Protein AF-A0A9X3EZD0-F1 (afdb_monomer)

Foldseek 3Di:
DPPDPDDPLLVLCVVPVVLVQVCCCPVVVVPVQAQPGKDWDDQVLLWDDDPNDIDTASTKIFRHHDPDHTEIEGEHEDPDPVPCVCLVSQVSSQVSNCVVVVHHGAYEYAYAPVCQVVLQDWDQDPPNPDIHGHHYDYPVVSVVSSVVD

Sequence (149 aa):
MCASPVDPVLDLLHRRPELVVHALHRLLGWELEQPAQAEPVDIGDTQLYAHGHEWSADLAFALHRLGGPSTWLAVVAPPAREEQARAYLWPCYAALLGLRRGGPAALLAIVGDDDAAWARQTVACGFGALTFTPLVITRAALLALGEDV

Mean predicted aligned error: 5.47 Å

Secondary structure (DSSP, 8-state):
-PPPPPPHHHHHHHH-THHHHHHHHHHH--TTT-EEEEEE--GGGG-EEETTEEE--SEEEEEEETTEEEEEEEEE--S-GGGGGGGGGHHHHHHHHHHHHTS-EEEEEEE-GGGHHHHTPPEE-SSSS-EE--EEEEHHHHHHHHHH-

pLDDT: mean 86.41, std 12.3, range [33.62, 97.31]

Solvent-accessible surface area (backbone atoms only — not comparable to full-atom values): 8462 Å² total; per-residue (Å²): 132,84,76,72,78,75,54,68,70,57,55,47,40,71,77,38,35,56,51,55,40,50,44,40,43,76,76,64,63,43,68,88,69,46,49,74,42,40,41,81,47,73,38,71,46,24,53,48,78,56,98,93,40,81,46,58,44,76,40,28,31,40,28,38,29,85,92,54,81,52,37,34,36,31,29,37,63,67,92,48,79,86,59,48,75,56,59,79,47,47,62,52,24,14,52,36,33,13,63,74,72,70,43,58,45,39,38,39,38,38,28,54,74,90,44,46,71,66,60,46,49,70,42,68,59,70,95,66,84,36,74,41,63,46,44,71,49,32,50,68,61,54,52,54,52,63,74,78,108

Radius of gyration: 14.75 Å; Cα contacts (8 Å, |Δi|>4): 260; chains: 1; bounding box: 37×29×38 Å

Nearest PDB structures (foldseek):
  8q43-assembly1_A  TM=4.861E-01  e=2.714E-01  Thermoanaerobacter brockii subsp. finnii Ako-1
  8hd4-assembly1_A  TM=4.711E-01  e=1.629E-01  Mycobacterium tuberculosis H37Rv
  4r0m-assembly1_B  TM=4.815E-01  e=8.562E-01  Microcystis aeruginosa PCC 7806
  6o90-assembly1_c  TM=3.164E-01  e=5.838E-01  Enterococcus faecalis

Structure (mmCIF, N/CA/C/O backbone):
data_AF-A0A9X3EZD0-F1
#
_entry.id   AF-A0A9X3EZD0-F1
#
loop_
_atom_site.group_PDB
_atom_site.id
_atom_site.type_symbol
_atom_site.label_atom_id
_atom_site.label_alt_id
_atom_site.label_comp_id
_atom_site.label_asym_id
_atom_site.label_entity_id
_atom_site.label_seq_id
_atom_site.pdbx_PDB_ins_code
_atom_site.Cartn_x
_atom_site.Cartn_y
_atom_site.Cartn_z
_atom_site.occupancy
_atom_site.B_iso_or_equiv
_atom_site.auth_seq_id
_atom_site.auth_comp_id
_atom_site.auth_asym_id
_atom_site.auth_atom_id
_atom_site.pdbx_PDB_model_num
ATOM 1 N N . MET A 1 1 ? 3.813 16.141 -23.090 1.00 36.12 1 MET A N 1
ATOM 2 C CA . MET A 1 1 ? 4.046 15.103 -22.069 1.00 36.12 1 MET A CA 1
ATOM 3 C C . MET A 1 1 ? 3.004 14.032 -22.307 1.00 36.12 1 MET A C 1
ATOM 5 O O . MET A 1 1 ? 1.837 14.284 -22.043 1.00 36.12 1 MET A O 1
ATOM 9 N N . CYS A 1 2 ? 3.377 12.923 -22.943 1.00 33.62 2 CYS A N 1
ATOM 10 C CA . CYS A 1 2 ? 2.465 11.789 -23.059 1.00 33.62 2 CYS A CA 1
ATOM 11 C C . CYS A 1 2 ? 2.289 11.233 -21.647 1.00 33.62 2 CYS A C 1
ATOM 13 O O . CYS A 1 2 ? 3.293 10.935 -21.003 1.00 33.62 2 CYS A O 1
ATOM 15 N N . ALA A 1 3 ? 1.056 11.179 -21.145 1.00 43.47 3 ALA A N 1
ATOM 16 C CA . ALA A 1 3 ? 0.778 10.465 -19.909 1.00 43.47 3 ALA A CA 1
ATOM 17 C C . ALA A 1 3 ? 1.303 9.037 -20.090 1.00 43.47 3 ALA A C 1
ATOM 19 O O . ALA A 1 3 ? 0.948 8.380 -21.074 1.00 43.47 3 ALA A O 1
ATOM 20 N N . SER A 1 4 ? 2.193 8.586 -19.202 1.00 53.94 4 SER A N 1
ATOM 21 C CA . SER A 1 4 ? 2.519 7.164 -19.137 1.00 53.94 4 SER A CA 1
ATOM 22 C C . SER A 1 4 ? 1.201 6.399 -19.021 1.00 53.94 4 SER A C 1
ATOM 24 O O . SER A 1 4 ? 0.313 6.862 -18.297 1.00 53.94 4 SER A O 1
ATOM 26 N N . PRO A 1 5 ? 1.025 5.290 -19.760 1.00 59.97 5 PRO A N 1
ATOM 27 C CA . PRO A 1 5 ? -0.189 4.500 -19.652 1.00 59.97 5 PRO A CA 1
ATOM 28 C C . PRO A 1 5 ? -0.409 4.160 -18.178 1.00 59.97 5 PRO A C 1
ATOM 30 O O . PRO A 1 5 ? 0.503 3.666 -17.515 1.00 59.97 5 PRO A O 1
ATOM 33 N N . VAL A 1 6 ? -1.592 4.507 -17.661 1.00 68.56 6 VAL A N 1
ATOM 34 C CA . VAL A 1 6 ? -1.965 4.177 -16.284 1.00 68.56 6 VAL A CA 1
ATOM 35 C C . VAL A 1 6 ? -1.901 2.664 -16.167 1.00 68.56 6 VAL A C 1
ATOM 37 O O . VAL A 1 6 ? -2.448 1.950 -17.010 1.00 68.56 6 VAL A O 1
ATOM 40 N N . ASP A 1 7 ? -1.192 2.185 -15.152 1.00 83.62 7 ASP A N 1
ATOM 41 C CA . ASP A 1 7 ? -1.061 0.758 -14.923 1.00 83.62 7 ASP A CA 1
ATOM 42 C C . ASP A 1 7 ? -2.460 0.129 -14.763 1.00 83.62 7 ASP A C 1
ATOM 44 O O . ASP A 1 7 ? -3.234 0.607 -13.925 1.00 83.62 7 ASP A O 1
ATOM 48 N N . PRO A 1 8 ? -2.817 -0.919 -15.532 1.00 88.88 8 PRO A N 1
ATOM 49 C CA . PRO A 1 8 ? -4.155 -1.506 -15.494 1.00 88.88 8 PRO A CA 1
ATOM 50 C C . PRO A 1 8 ? -4.617 -1.913 -14.093 1.00 88.88 8 PRO A C 1
ATOM 52 O O . PRO A 1 8 ? -5.806 -1.814 -13.794 1.00 88.88 8 PRO A O 1
ATOM 55 N N . VAL A 1 9 ? -3.697 -2.337 -13.215 1.00 91.69 9 VAL A N 1
ATOM 56 C CA . VAL A 1 9 ? -4.061 -2.687 -11.834 1.00 91.69 9 VAL A CA 1
ATOM 57 C C . VAL A 1 9 ? -4.369 -1.459 -10.978 1.00 91.69 9 VAL A C 1
ATOM 59 O O . VAL A 1 9 ? -5.245 -1.523 -10.119 1.00 91.69 9 VAL A O 1
ATOM 62 N N . LEU A 1 10 ? -3.695 -0.332 -11.219 1.00 93.00 10 LEU A N 1
ATOM 63 C CA . LEU A 1 10 ? -3.968 0.918 -10.511 1.00 93.00 10 LEU A CA 1
ATOM 64 C C . LEU A 1 10 ? -5.309 1.497 -10.954 1.00 93.00 10 LEU A C 1
ATOM 66 O O . LEU A 1 10 ? -6.107 1.904 -10.114 1.00 93.00 10 LEU A O 1
ATOM 70 N N . ASP A 1 11 ? -5.587 1.473 -12.257 1.00 92.69 11 ASP A N 1
ATOM 71 C CA . ASP A 1 11 ? -6.879 1.900 -12.792 1.00 92.69 11 ASP A CA 1
ATOM 72 C C . ASP A 1 11 ? -8.031 1.017 -12.276 1.00 92.69 11 ASP A C 1
ATOM 74 O O . ASP A 1 11 ? -9.089 1.527 -11.901 1.00 92.69 11 ASP A O 1
ATOM 78 N N . LEU A 1 12 ? -7.814 -0.300 -12.167 1.00 93.50 12 LEU A N 1
ATOM 79 C CA . LEU A 1 12 ? -8.774 -1.221 -11.557 1.00 93.50 12 LEU A CA 1
ATOM 80 C C . LEU A 1 12 ? -9.076 -0.848 -10.098 1.00 93.50 12 LEU A C 1
ATOM 82 O O . LEU A 1 12 ? -10.245 -0.712 -9.740 1.00 93.50 12 LEU A O 1
ATOM 86 N N . LEU A 1 13 ? -8.051 -0.647 -9.264 1.00 94.75 13 LEU A N 1
ATOM 87 C CA . LEU A 1 13 ? -8.241 -0.283 -7.854 1.00 94.75 13 LEU A CA 1
ATOM 88 C C . LEU A 1 13 ? -8.840 1.110 -7.672 1.00 94.75 13 LEU A C 1
ATOM 90 O O . LEU A 1 13 ? -9.596 1.333 -6.730 1.00 94.75 13 LEU A O 1
ATOM 94 N N . HIS A 1 14 ? -8.523 2.046 -8.565 1.00 92.62 14 HIS A N 1
ATOM 95 C CA . HIS A 1 14 ? -9.124 3.372 -8.549 1.00 92.62 14 HIS A CA 1
ATOM 96 C C . HIS A 1 14 ? -10.631 3.305 -8.833 1.00 92.62 14 HIS A C 1
ATOM 98 O O . HIS A 1 14 ? -11.418 3.963 -8.156 1.00 92.62 14 HIS A O 1
ATOM 104 N N . ARG A 1 15 ? -11.043 2.479 -9.806 1.00 93.81 15 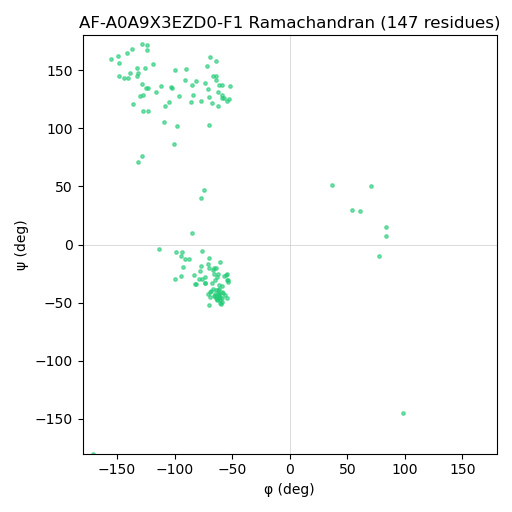ARG A N 1
ATOM 105 C CA . ARG A 1 15 ? -12.456 2.288 -10.170 1.00 93.81 15 ARG A CA 1
ATOM 106 C C . ARG A 1 15 ? -13.227 1.408 -9.188 1.00 93.81 15 ARG A C 1
ATOM 108 O O . ARG A 1 15 ? -14.435 1.585 -9.058 1.00 93.81 15 ARG A O 1
ATOM 115 N N . ARG A 1 16 ? -12.547 0.469 -8.529 1.00 94.62 16 ARG A N 1
ATOM 116 C CA . ARG A 1 16 ? -13.128 -0.506 -7.596 1.00 94.62 16 ARG A CA 1
ATOM 117 C C . ARG A 1 16 ? -12.325 -0.582 -6.289 1.00 94.62 16 ARG A C 1
ATOM 119 O O . ARG A 1 16 ? -11.634 -1.580 -6.056 1.00 94.62 16 ARG A O 1
ATOM 126 N N . PRO A 1 17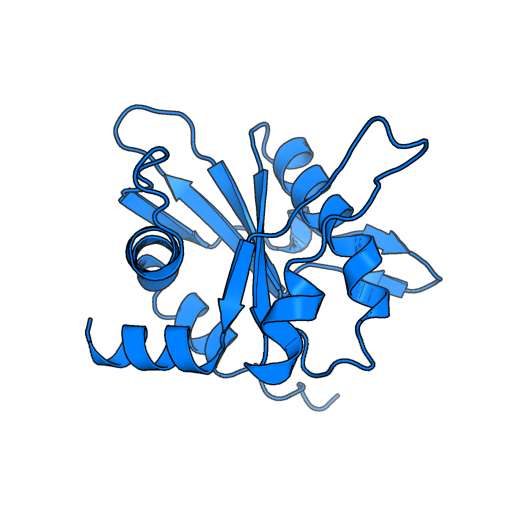 ? -12.381 0.449 -5.421 1.00 94.38 17 PRO A N 1
ATOM 127 C CA . PRO A 1 17 ? -11.650 0.464 -4.152 1.00 94.38 17 PRO A CA 1
ATOM 128 C C . PRO A 1 17 ? -11.942 -0.750 -3.264 1.00 94.38 17 PRO A C 1
ATOM 130 O O . PRO A 1 17 ? -11.064 -1.215 -2.540 1.00 94.38 17 PRO A O 1
ATOM 133 N N . GLU A 1 18 ? -13.145 -1.322 -3.347 1.00 92.69 18 GLU A N 1
ATOM 134 C CA . GLU A 1 18 ? -13.537 -2.522 -2.610 1.00 92.69 18 GLU A CA 1
ATOM 135 C C . GLU A 1 18 ? -12.618 -3.724 -2.874 1.00 92.69 18 GLU A C 1
ATOM 137 O O . GLU A 1 18 ? -12.444 -4.565 -1.987 1.00 92.69 18 GLU A O 1
ATOM 142 N N . LEU A 1 19 ? -11.966 -3.789 -4.041 1.00 94.12 19 LEU A N 1
ATOM 143 C CA . LEU A 1 19 ? -11.007 -4.847 -4.357 1.00 94.12 19 LEU A CA 1
ATOM 144 C C . LEU A 1 19 ? -9.763 -4.797 -3.468 1.00 94.12 19 LEU A C 1
ATOM 146 O O . LEU A 1 19 ? -9.165 -5.843 -3.230 1.00 94.12 19 LEU A O 1
ATOM 150 N N . VAL A 1 20 ? -9.401 -3.633 -2.915 1.00 93.44 20 VAL A N 1
ATOM 151 C CA . VAL A 1 20 ? -8.320 -3.532 -1.923 1.00 93.44 20 VAL A CA 1
ATOM 152 C C . VAL A 1 20 ? -8.663 -4.380 -0.702 1.00 93.44 20 VAL A C 1
ATOM 154 O O . VAL A 1 20 ? -7.873 -5.228 -0.298 1.00 93.44 20 VAL A O 1
ATOM 157 N N . VAL A 1 21 ? -9.867 -4.214 -0.149 1.00 91.94 21 VAL A N 1
ATOM 158 C CA . VAL A 1 21 ? -10.337 -4.996 1.005 1.00 91.94 21 VAL A CA 1
ATOM 159 C C . VAL A 1 21 ? -10.388 -6.487 0.675 1.00 91.94 21 VAL A C 1
ATOM 161 O O . VAL A 1 21 ? -9.885 -7.309 1.444 1.00 91.94 21 VAL A O 1
ATOM 164 N N . HIS A 1 22 ? -10.940 -6.842 -0.488 1.00 91.00 22 HIS A N 1
ATOM 165 C CA . HIS A 1 22 ? -11.015 -8.238 -0.917 1.00 91.00 22 HIS A CA 1
ATOM 166 C C . HIS A 1 22 ? -9.621 -8.853 -1.072 1.00 91.00 22 HIS A C 1
ATOM 168 O O . HIS A 1 22 ? -9.409 -9.979 -0.626 1.00 91.00 22 HIS A O 1
ATOM 174 N N . ALA A 1 23 ? -8.656 -8.121 -1.635 1.00 92.06 23 ALA A N 1
ATOM 175 C CA . ALA A 1 23 ? -7.285 -8.590 -1.792 1.00 92.06 23 ALA A CA 1
ATOM 176 C C . ALA A 1 23 ? -6.603 -8.803 -0.435 1.00 92.06 23 ALA A C 1
ATOM 178 O O . ALA A 1 23 ? -5.986 -9.847 -0.220 1.00 92.06 23 ALA A O 1
ATOM 179 N N . LEU A 1 24 ? -6.760 -7.865 0.507 1.00 90.56 24 LEU A N 1
ATOM 180 C CA . LEU A 1 24 ? -6.219 -8.004 1.862 1.00 90.56 24 LEU A CA 1
ATOM 181 C C . LEU A 1 24 ? -6.774 -9.261 2.554 1.00 90.56 24 LEU A C 1
ATOM 183 O O . LEU A 1 24 ? -6.009 -10.057 3.098 1.00 90.56 24 LEU A O 1
ATOM 187 N N . HIS A 1 25 ? -8.083 -9.506 2.481 1.00 89.62 25 HIS A N 1
ATOM 188 C CA . HIS A 1 25 ? -8.681 -10.693 3.095 1.00 89.62 25 HIS A CA 1
ATOM 189 C C . HIS A 1 25 ? -8.304 -11.993 2.374 1.00 89.62 25 HIS A C 1
ATOM 191 O O . HIS A 1 25 ? -7.834 -12.937 3.003 1.00 89.62 25 HIS A O 1
ATOM 197 N N . ARG A 1 26 ? -8.501 -12.058 1.054 1.00 88.69 26 ARG A N 1
ATOM 198 C CA . ARG A 1 26 ? -8.430 -13.309 0.282 1.00 88.69 26 ARG A CA 1
ATOM 199 C C . ARG A 1 26 ? -7.011 -13.721 -0.079 1.00 88.69 26 ARG A C 1
ATOM 201 O O . ARG A 1 26 ? -6.741 -14.915 -0.148 1.00 88.69 26 ARG A O 1
ATOM 208 N N . LEU A 1 27 ? -6.126 -12.757 -0.336 1.00 87.94 27 LEU A N 1
ATOM 209 C CA . LEU A 1 27 ? -4.762 -13.034 -0.795 1.00 87.94 27 LEU A CA 1
ATOM 210 C C . LEU A 1 27 ? -3.739 -12.961 0.338 1.00 87.94 27 LEU A C 1
ATOM 212 O O . LEU A 1 27 ? -2.723 -13.648 0.277 1.00 87.94 27 LEU A O 1
ATOM 216 N N . LEU A 1 28 ? -3.990 -12.137 1.360 1.00 85.19 28 LEU A N 1
ATOM 217 C CA . LEU A 1 28 ? -3.037 -11.904 2.451 1.00 85.19 28 LEU A CA 1
ATOM 218 C C . LEU A 1 28 ? -3.506 -12.431 3.811 1.00 85.19 28 LEU A C 1
ATOM 220 O O . LEU A 1 28 ? -2.745 -12.352 4.774 1.00 85.19 28 LEU A O 1
ATOM 224 N N . GLY A 1 29 ? -4.727 -12.970 3.908 1.00 80.00 29 GLY A N 1
ATOM 225 C CA . GLY A 1 29 ? -5.255 -13.526 5.156 1.00 80.00 29 GLY A CA 1
ATOM 226 C C . GLY A 1 29 ? -5.352 -12.491 6.280 1.00 80.00 29 GLY A C 1
ATOM 227 O O . GLY A 1 29 ? -5.228 -12.842 7.452 1.00 80.00 29 GLY A O 1
ATOM 228 N N . TRP A 1 30 ? -5.538 -11.209 5.944 1.00 76.62 30 TRP A N 1
ATOM 229 C CA . TRP A 1 30 ? -5.639 -10.091 6.894 1.00 76.62 30 TRP A CA 1
ATOM 230 C C . TRP A 1 30 ? -6.986 -10.057 7.641 1.00 76.62 30 TRP A C 1
ATOM 232 O O . TRP A 1 30 ? -7.635 -9.024 7.788 1.00 76.62 30 TRP A O 1
ATOM 242 N N . GLU A 1 31 ? -7.408 -11.207 8.156 1.00 64.44 31 GLU A N 1
ATOM 243 C CA . GLU A 1 31 ? -8.660 -11.378 8.897 1.00 64.44 31 GLU A CA 1
ATOM 244 C C . GLU A 1 31 ? -8.632 -10.723 10.287 1.00 64.44 31 GLU A C 1
ATOM 246 O O . GLU A 1 31 ? -9.682 -10.514 10.886 1.00 64.44 31 GLU A O 1
ATOM 251 N N . LEU A 1 32 ? -7.445 -10.390 10.811 1.00 53.44 32 LEU A N 1
ATOM 252 C CA . LEU A 1 32 ? -7.271 -9.753 12.125 1.00 53.44 32 LEU A CA 1
ATOM 253 C C . LEU A 1 32 ? -7.564 -8.246 12.111 1.00 53.44 32 LEU A C 1
ATOM 255 O O . LEU A 1 32 ? -8.000 -7.704 13.123 1.00 53.44 32 LEU A O 1
ATOM 259 N N . GLU A 1 33 ? -7.350 -7.571 10.980 1.00 62.03 33 GLU A N 1
ATOM 260 C CA . GLU A 1 33 ? -7.601 -6.130 10.860 1.00 62.03 33 GLU A CA 1
ATOM 261 C C . GLU A 1 33 ? -9.017 -5.823 10.338 1.00 62.03 33 GLU A C 1
ATOM 263 O O . GLU A 1 33 ? -9.496 -4.718 10.552 1.00 62.03 33 GLU A O 1
ATOM 268 N N . GLN A 1 34 ? -9.706 -6.773 9.690 1.00 72.06 34 GLN A N 1
ATOM 269 C CA . GLN A 1 34 ? -11.086 -6.657 9.166 1.00 72.06 34 GLN A CA 1
ATOM 270 C C . GLN A 1 34 ? -11.467 -5.280 8.586 1.00 72.06 34 GLN A C 1
ATOM 272 O O . GLN A 1 34 ? -12.489 -4.700 8.985 1.00 72.06 34 GLN A O 1
ATOM 277 N N . PRO A 1 35 ? -10.677 -4.702 7.663 1.00 77.25 35 PRO A N 1
ATOM 278 C CA . PRO A 1 35 ? -11.152 -3.538 6.934 1.00 77.25 35 PRO A CA 1
ATOM 279 C C . PRO A 1 35 ? -12.441 -3.911 6.190 1.00 77.25 35 PRO A C 1
ATOM 281 O O . PRO A 1 35 ? -12.485 -4.892 5.459 1.00 77.25 35 PRO A O 1
ATOM 284 N N . ALA A 1 36 ? -13.513 -3.156 6.398 1.00 82.00 36 ALA A N 1
ATOM 285 C CA . ALA A 1 36 ? -14.809 -3.401 5.767 1.00 82.00 36 ALA A CA 1
ATOM 286 C C . ALA A 1 36 ? -14.984 -2.581 4.486 1.00 82.00 36 ALA A C 1
ATOM 288 O O . ALA A 1 36 ? -15.717 -2.980 3.584 1.00 82.00 36 ALA A O 1
ATOM 289 N N . GLN A 1 37 ? -14.302 -1.440 4.402 1.00 90.25 37 GLN A N 1
ATOM 290 C CA . GLN A 1 37 ? -14.377 -0.530 3.270 1.00 90.25 37 GLN A CA 1
ATOM 291 C C . GLN A 1 37 ? -13.006 0.090 3.009 1.00 90.25 37 GLN A C 1
ATOM 293 O O . GLN A 1 37 ? -12.271 0.405 3.945 1.00 90.25 37 GLN A O 1
ATOM 298 N N . ALA A 1 38 ? -12.687 0.288 1.734 1.00 93.94 38 ALA A N 1
ATOM 299 C CA . ALA A 1 38 ? -11.572 1.115 1.305 1.00 93.94 38 ALA A CA 1
ATOM 300 C C . ALA A 1 38 ? -12.110 2.368 0.612 1.00 93.94 38 ALA A C 1
ATOM 302 O O . ALA A 1 38 ? -13.036 2.293 -0.196 1.00 93.94 38 ALA A O 1
ATOM 303 N N . GLU A 1 39 ? -11.521 3.513 0.927 1.00 94.62 39 GLU A N 1
ATOM 304 C CA . GLU A 1 39 ? -11.852 4.802 0.328 1.00 94.62 39 GLU A CA 1
ATOM 305 C C . GLU A 1 39 ? -10.568 5.458 -0.188 1.00 94.62 39 GLU A C 1
ATOM 307 O O . GLU A 1 39 ? -9.604 5.544 0.575 1.00 94.62 39 GLU A O 1
ATOM 312 N N . PRO A 1 40 ? -10.507 5.908 -1.454 1.00 95.31 40 PRO A N 1
ATOM 313 C CA . PRO A 1 40 ? -9.351 6.642 -1.954 1.00 95.31 40 PRO A CA 1
ATOM 314 C C . PRO A 1 40 ? -9.103 7.914 -1.138 1.00 95.31 40 PRO A C 1
ATOM 316 O O . PRO A 1 40 ? -10.033 8.658 -0.832 1.00 95.31 40 PRO A O 1
ATOM 319 N N . VAL A 1 41 ? -7.841 8.193 -0.822 1.00 95.06 41 VAL A N 1
ATOM 320 C CA . VAL A 1 41 ? -7.422 9.442 -0.170 1.00 95.06 41 VAL A CA 1
ATOM 321 C C . VAL A 1 41 ? -6.364 10.160 -1.000 1.00 95.06 41 VAL A C 1
ATOM 323 O O . VAL A 1 41 ? -5.867 9.631 -1.994 1.00 95.06 41 VAL A O 1
ATOM 326 N N . ASP A 1 42 ? -6.031 11.386 -0.597 1.00 93.38 42 ASP A N 1
ATOM 327 C CA . ASP A 1 42 ? -5.037 12.197 -1.294 1.00 93.38 42 ASP A CA 1
ATOM 328 C C . ASP A 1 42 ? -3.652 11.529 -1.256 1.00 93.38 42 ASP A C 1
ATOM 330 O O . ASP A 1 42 ? -3.066 11.316 -0.191 1.00 93.38 42 ASP A O 1
ATOM 334 N N . ILE A 1 43 ? -3.116 11.223 -2.439 1.00 94.81 43 ILE A N 1
ATOM 335 C CA . ILE A 1 43 ? -1.772 10.660 -2.607 1.00 94.81 43 ILE A CA 1
ATOM 336 C C . ILE A 1 43 ? -0.674 11.641 -2.184 1.00 94.81 43 ILE A C 1
ATOM 338 O O . ILE A 1 43 ? 0.438 11.206 -1.874 1.00 94.81 43 ILE A O 1
ATOM 342 N N . GLY A 1 44 ? -0.976 12.943 -2.117 1.00 95.81 44 GLY A N 1
ATOM 343 C CA . GLY A 1 44 ? -0.077 13.989 -1.638 1.00 95.81 44 GLY A CA 1
ATOM 344 C C . GLY A 1 44 ? 0.455 13.713 -0.233 1.00 95.81 44 GLY A C 1
ATOM 345 O O . GLY A 1 44 ? 1.585 14.080 0.080 1.00 95.81 44 GLY A O 1
ATOM 346 N N . ASP A 1 45 ? -0.267 12.948 0.591 1.00 96.12 45 ASP A N 1
ATOM 347 C CA . ASP A 1 45 ? 0.202 12.531 1.918 1.00 96.12 45 ASP A CA 1
ATOM 348 C C . ASP A 1 45 ? 1.354 11.519 1.894 1.00 96.12 45 ASP A C 1
ATOM 350 O O . ASP A 1 45 ? 2.016 11.312 2.909 1.00 96.12 45 ASP A O 1
ATOM 354 N N . THR A 1 46 ? 1.654 10.943 0.733 1.00 96.56 46 THR A N 1
ATOM 355 C CA . THR A 1 46 ? 2.813 10.063 0.522 1.00 96.56 46 THR A CA 1
ATOM 356 C C . THR A 1 46 ? 4.002 10.789 -0.115 1.00 96.56 46 THR A C 1
ATOM 358 O O . THR A 1 46 ? 5.081 10.213 -0.232 1.00 96.56 46 THR A O 1
ATOM 361 N N . GLN A 1 47 ? 3.826 12.049 -0.525 1.00 95.81 47 GLN A N 1
ATOM 362 C CA . GLN A 1 47 ? 4.811 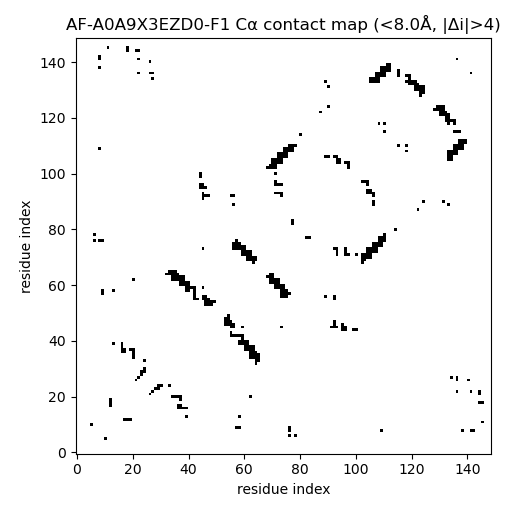12.799 -1.301 1.00 95.81 47 GLN A CA 1
ATOM 363 C C . GLN A 1 47 ? 6.045 13.186 -0.470 1.00 95.81 47 GLN A C 1
ATOM 365 O O . GLN A 1 47 ? 5.925 13.708 0.650 1.00 95.81 47 GLN A O 1
ATOM 370 N N . LEU A 1 48 ? 7.229 12.974 -1.048 1.00 94.38 48 LEU A N 1
ATOM 371 C CA . LEU A 1 48 ? 8.533 13.337 -0.490 1.00 94.38 48 LEU A CA 1
ATOM 372 C C . LEU A 1 48 ? 9.545 13.700 -1.582 1.00 94.38 48 LEU A C 1
ATOM 374 O O . LEU A 1 48 ? 9.447 13.239 -2.713 1.00 94.38 48 LEU A O 1
ATOM 378 N N . TYR A 1 49 ? 10.560 14.485 -1.229 1.00 92.19 49 TYR A N 1
ATOM 379 C CA . TYR A 1 49 ? 11.664 14.823 -2.127 1.00 92.19 49 TYR A CA 1
ATOM 380 C C . TYR A 1 49 ? 12.921 14.040 -1.737 1.00 92.19 49 TYR A C 1
ATOM 382 O O . TYR A 1 49 ? 13.391 14.141 -0.603 1.00 92.19 49 TYR A O 1
ATOM 390 N N . ALA A 1 50 ? 13.474 13.260 -2.664 1.00 87.38 50 ALA A N 1
ATOM 391 C CA . ALA A 1 50 ? 14.678 12.461 -2.453 1.00 87.38 50 ALA A CA 1
ATOM 392 C C . ALA A 1 50 ? 15.487 12.334 -3.747 1.00 87.38 50 ALA A C 1
ATOM 394 O O . ALA A 1 50 ? 14.934 12.246 -4.841 1.00 87.38 50 ALA A O 1
ATOM 395 N N . HIS A 1 51 ? 16.816 12.311 -3.623 1.00 84.88 51 HIS A N 1
ATOM 396 C CA . HIS A 1 51 ? 17.736 12.152 -4.759 1.00 84.88 51 HIS A CA 1
ATOM 397 C C . HIS A 1 51 ? 17.535 13.170 -5.898 1.00 84.88 51 HIS A C 1
ATOM 399 O O . HIS A 1 51 ? 17.812 12.863 -7.049 1.00 84.88 51 HIS A O 1
ATOM 405 N N . GLY A 1 52 ? 17.068 14.382 -5.586 1.00 87.81 52 GLY A N 1
ATOM 406 C CA . GLY A 1 52 ? 16.827 15.420 -6.595 1.00 87.81 52 GLY A CA 1
ATOM 407 C C . GLY A 1 52 ? 15.478 15.317 -7.314 1.00 87.81 52 GLY A C 1
ATOM 408 O O . GLY A 1 52 ? 15.242 16.066 -8.258 1.00 87.81 52 GLY A O 1
ATOM 409 N N . HIS A 1 53 ? 14.600 14.412 -6.878 1.00 88.94 53 HIS A N 1
ATOM 410 C CA . HIS A 1 53 ? 13.302 14.164 -7.493 1.00 88.94 53 HIS A CA 1
ATOM 411 C C . HIS A 1 53 ? 12.196 14.118 -6.440 1.00 88.94 53 HIS A C 1
ATOM 413 O O . HIS A 1 53 ? 12.423 13.766 -5.280 1.00 88.94 53 HIS A O 1
ATOM 419 N N . GLU A 1 54 ? 10.988 14.476 -6.857 1.00 90.81 54 GLU A N 1
ATOM 420 C CA . GLU A 1 54 ? 9.788 14.263 -6.063 1.00 90.81 54 GLU A CA 1
ATOM 421 C C . GLU A 1 54 ? 9.255 12.850 -6.304 1.00 90.81 54 GLU A C 1
ATOM 423 O O . GLU A 1 54 ? 9.223 12.367 -7.435 1.00 90.81 54 GLU A O 1
ATOM 428 N N . TRP A 1 55 ? 8.856 12.194 -5.224 1.00 91.56 55 TRP A N 1
ATOM 429 C CA . TRP A 1 55 ? 8.374 10.826 -5.214 1.00 91.56 55 TRP A CA 1
ATOM 430 C C . TRP A 1 55 ? 7.076 10.729 -4.428 1.00 91.56 55 TRP A C 1
ATOM 432 O O . TRP A 1 55 ? 6.906 11.398 -3.411 1.00 91.56 55 TRP A O 1
ATOM 442 N N . SER A 1 56 ? 6.207 9.822 -4.847 1.00 93.69 56 SER A N 1
ATOM 443 C CA . SER A 1 56 ? 4.948 9.501 -4.182 1.00 93.69 56 SER A CA 1
ATOM 444 C C . SER A 1 56 ? 4.600 8.028 -4.406 1.00 93.69 56 SER A C 1
ATOM 446 O O . SER A 1 56 ? 5.169 7.360 -5.282 1.00 93.69 56 SER A O 1
ATOM 448 N N . ALA A 1 57 ? 3.697 7.513 -3.572 1.00 94.50 57 ALA A N 1
ATOM 449 C CA . ALA A 1 57 ? 3.008 6.266 -3.865 1.00 94.50 57 ALA A CA 1
ATOM 450 C C . ALA A 1 57 ? 2.051 6.472 -5.048 1.00 94.50 57 ALA A C 1
ATOM 452 O O . ALA A 1 57 ? 1.681 7.602 -5.373 1.00 94.50 57 ALA A O 1
ATOM 453 N N . ASP A 1 58 ? 1.637 5.378 -5.679 1.00 94.56 58 ASP A N 1
ATOM 454 C CA . ASP A 1 58 ? 0.800 5.455 -6.873 1.00 94.56 58 ASP A CA 1
ATOM 455 C C . ASP A 1 58 ? -0.686 5.649 -6.509 1.00 94.56 58 ASP A C 1
ATOM 457 O O . ASP A 1 58 ? -1.404 6.365 -7.203 1.00 94.56 58 ASP A O 1
ATOM 461 N N . LEU A 1 59 ? -1.143 5.069 -5.389 1.00 96.81 59 LEU A N 1
ATOM 462 C CA . LEU A 1 59 ? -2.458 5.323 -4.781 1.00 96.81 59 LEU A CA 1
ATOM 463 C C . LEU A 1 59 ? -2.360 5.344 -3.248 1.00 96.81 59 LEU A C 1
ATOM 465 O O . LEU A 1 59 ? -1.389 4.863 -2.658 1.00 96.81 59 LEU A O 1
ATOM 469 N N . ALA A 1 60 ? -3.398 5.863 -2.593 1.00 97.12 60 ALA A N 1
ATOM 470 C CA . ALA A 1 60 ? -3.557 5.797 -1.148 1.00 97.12 60 ALA A CA 1
ATOM 471 C C . ALA A 1 60 ? -5.024 5.541 -0.780 1.00 97.12 60 ALA A C 1
ATOM 473 O O . ALA A 1 60 ? -5.931 6.063 -1.430 1.00 97.12 60 ALA A O 1
ATOM 474 N N . PHE A 1 61 ? -5.255 4.759 0.275 1.00 96.94 61 PHE A N 1
ATOM 475 C CA . PHE A 1 61 ? -6.591 4.415 0.757 1.00 96.94 61 PHE A CA 1
ATOM 476 C C . PHE A 1 61 ? -6.717 4.580 2.274 1.00 96.94 61 PHE A C 1
ATOM 478 O O . PHE A 1 61 ? -5.789 4.282 3.029 1.00 96.94 61 PHE A O 1
ATOM 485 N N . ALA A 1 62 ? -7.898 4.995 2.722 1.00 95.31 62 ALA A N 1
ATOM 486 C CA . ALA A 1 62 ? -8.374 4.778 4.078 1.00 95.31 62 ALA A CA 1
ATOM 487 C C . ALA A 1 62 ? -9.037 3.400 4.147 1.00 95.31 62 ALA A C 1
ATOM 489 O O . ALA A 1 62 ? -9.984 3.134 3.410 1.00 95.31 62 ALA A O 1
ATOM 490 N N . LEU A 1 63 ? -8.552 2.528 5.027 1.00 94.00 63 LEU A N 1
ATOM 491 C CA . LEU A 1 63 ? -9.169 1.240 5.318 1.00 94.00 63 LEU A CA 1
ATOM 492 C C . LEU A 1 63 ? -10.014 1.378 6.583 1.00 94.00 63 LEU A C 1
ATOM 494 O O . LEU A 1 63 ? -9.490 1.420 7.700 1.00 94.00 63 LEU A O 1
ATOM 498 N N . HIS A 1 64 ? -11.326 1.480 6.404 1.00 90.81 64 HIS A N 1
ATOM 499 C CA . HIS A 1 64 ? -12.276 1.671 7.493 1.00 90.81 64 HIS A CA 1
ATOM 500 C C . HIS A 1 64 ? -12.642 0.329 8.120 1.00 90.81 64 HIS A C 1
ATOM 502 O O . HIS A 1 64 ? -13.042 -0.605 7.423 1.00 90.81 64 HIS A O 1
ATOM 508 N N . ARG A 1 65 ? -12.529 0.238 9.446 1.00 85.06 65 ARG A N 1
ATOM 509 C CA . ARG A 1 65 ? -12.908 -0.946 10.229 1.00 85.06 65 ARG A CA 1
ATOM 510 C C . ARG A 1 65 ? -14.279 -0.759 10.862 1.00 85.06 65 ARG A C 1
ATOM 512 O O . ARG A 1 65 ? -14.646 0.350 11.247 1.00 85.06 65 ARG A O 1
ATOM 519 N N . LEU A 1 66 ? -15.012 -1.855 11.052 1.00 78.06 66 LEU A N 1
ATOM 520 C CA . LEU A 1 66 ? -16.238 -1.831 11.850 1.00 78.06 66 LEU A CA 1
ATOM 521 C C . LEU A 1 66 ? -15.872 -1.640 13.331 1.00 78.06 66 LEU A C 1
ATOM 523 O O . LEU A 1 66 ? -15.415 -2.565 13.992 1.00 78.06 66 LEU A O 1
ATOM 527 N N . GLY A 1 67 ? -16.056 -0.422 13.848 1.00 73.00 67 GLY A N 1
ATOM 528 C CA . GLY A 1 67 ? -15.881 -0.113 15.274 1.00 73.00 67 GLY A CA 1
ATOM 529 C C . GLY A 1 67 ? -14.445 0.172 15.729 1.00 73.00 67 GLY A C 1
ATOM 530 O O . GLY A 1 67 ? -14.191 0.181 16.932 1.00 73.00 67 GLY A O 1
ATOM 531 N N . GLY A 1 68 ? -13.512 0.421 14.804 1.00 75.62 68 GLY A N 1
ATOM 532 C CA . GLY A 1 68 ? -12.110 0.719 15.115 1.00 75.62 68 GLY A CA 1
ATOM 533 C C . GLY A 1 68 ? -11.534 1.862 14.273 1.00 75.62 68 GLY A C 1
ATOM 534 O O . GLY A 1 68 ? -12.151 2.273 13.290 1.00 75.62 68 GLY A O 1
ATOM 535 N N . PRO A 1 69 ? -10.349 2.385 14.640 1.00 79.75 69 PRO A N 1
ATOM 536 C CA . PRO A 1 69 ? -9.708 3.452 13.884 1.00 79.75 69 PRO A CA 1
ATOM 537 C C . PRO A 1 69 ? -9.282 2.950 12.504 1.00 79.75 69 PRO A C 1
ATOM 539 O O . PRO A 1 69 ? -8.868 1.793 12.363 1.00 79.75 69 PRO A O 1
ATOM 542 N N . SER A 1 70 ? -9.361 3.822 11.502 1.00 85.56 70 SER A N 1
ATOM 543 C CA . SER A 1 70 ? -8.933 3.501 10.143 1.00 85.56 70 SER A CA 1
ATOM 544 C C . SER A 1 70 ? -7.430 3.227 10.087 1.00 85.56 70 SER A C 1
ATOM 54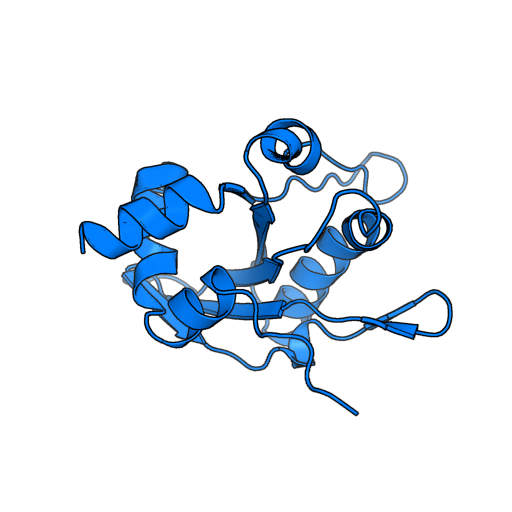6 O O . SER A 1 70 ? -6.638 3.853 10.797 1.00 85.56 70 SER A O 1
ATOM 548 N N . THR A 1 71 ? -7.046 2.294 9.222 1.00 92.00 71 THR A N 1
ATOM 549 C CA . THR A 1 71 ? -5.648 2.048 8.855 1.00 92.00 71 THR A CA 1
ATOM 550 C C . THR A 1 71 ? -5.410 2.651 7.481 1.00 92.00 71 THR A C 1
ATOM 552 O O . THR A 1 71 ? -6.229 2.491 6.581 1.00 92.00 71 THR A O 1
ATOM 555 N N . TRP A 1 72 ? -4.302 3.354 7.296 1.00 94.88 72 TRP A N 1
ATOM 556 C CA . TRP A 1 72 ? -3.983 3.965 6.010 1.00 94.88 72 TRP A CA 1
ATOM 557 C C . TRP A 1 72 ? -3.149 3.012 5.159 1.00 94.88 72 TRP A C 1
ATOM 559 O O . TRP A 1 72 ? -2.276 2.311 5.668 1.00 94.88 72 TRP A O 1
ATOM 569 N N . LEU A 1 73 ? -3.395 2.978 3.857 1.00 96.00 73 LEU A N 1
ATOM 570 C CA . LEU A 1 73 ? -2.679 2.096 2.947 1.00 96.00 73 LEU A CA 1
ATOM 571 C C . LEU A 1 73 ? -2.110 2.897 1.785 1.00 96.00 73 LEU A C 1
ATOM 573 O O . LEU A 1 73 ? -2.866 3.411 0.968 1.00 96.00 73 LEU A O 1
ATOM 577 N N . ALA A 1 74 ? -0.786 2.963 1.691 1.00 95.56 74 ALA A N 1
ATOM 578 C CA . ALA A 1 74 ? -0.113 3.383 0.469 1.00 95.56 74 ALA A CA 1
ATOM 579 C C . ALA A 1 74 ? -0.046 2.195 -0.501 1.00 95.56 74 ALA A C 1
ATOM 581 O O . ALA A 1 74 ? 0.201 1.063 -0.084 1.00 95.56 74 ALA A O 1
ATOM 582 N N . VAL A 1 75 ? -0.237 2.438 -1.793 1.00 95.69 75 VAL A N 1
ATOM 583 C CA . VAL A 1 75 ? -0.161 1.406 -2.831 1.00 95.69 75 VAL A CA 1
ATOM 584 C C . VAL A 1 75 ? 0.873 1.807 -3.867 1.00 95.69 75 VA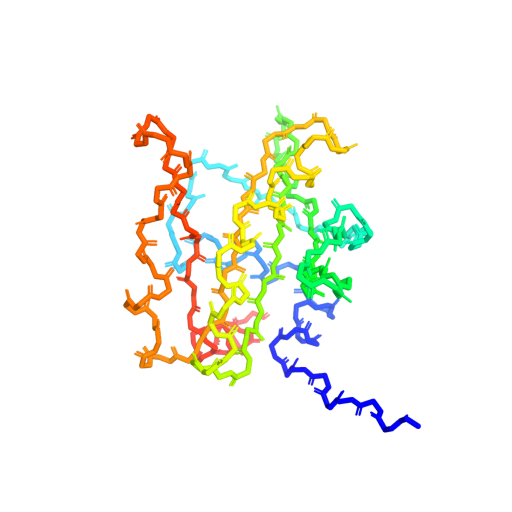L A C 1
ATOM 586 O O . VAL A 1 75 ? 0.893 2.949 -4.324 1.00 95.69 75 VAL A O 1
ATOM 589 N N . VAL A 1 76 ? 1.720 0.853 -4.243 1.00 92.75 76 VAL A N 1
ATOM 590 C CA . VAL A 1 76 ? 2.709 1.014 -5.310 1.00 92.75 76 VAL A CA 1
ATOM 591 C C . VAL A 1 76 ? 2.597 -0.126 -6.320 1.00 92.75 76 VAL A C 1
ATOM 593 O O . VAL A 1 76 ? 2.453 -1.284 -5.935 1.00 92.75 76 VAL A O 1
ATOM 596 N N . ALA A 1 77 ? 2.691 0.184 -7.606 1.00 91.12 77 ALA A N 1
ATOM 597 C CA . ALA A 1 77 ? 2.718 -0.771 -8.707 1.00 91.12 77 ALA A CA 1
ATOM 598 C C . ALA A 1 77 ? 3.925 -0.474 -9.611 1.00 91.12 77 ALA A C 1
ATOM 600 O O . ALA A 1 77 ? 3.773 0.116 -10.683 1.00 91.12 77 ALA A O 1
ATOM 601 N N . PRO A 1 78 ? 5.151 -0.843 -9.191 1.00 84.56 78 PRO A N 1
ATOM 602 C CA . PRO A 1 78 ? 6.339 -0.574 -9.989 1.00 84.56 78 PRO A CA 1
ATOM 603 C C . PRO A 1 78 ? 6.244 -1.298 -11.348 1.00 84.56 78 PRO A C 1
ATOM 605 O O . PRO A 1 78 ? 5.832 -2.466 -11.392 1.00 84.56 78 PRO A O 1
ATOM 608 N N . PRO A 1 79 ? 6.614 -0.637 -12.459 1.00 72.50 79 PRO A N 1
ATOM 609 C CA . PRO A 1 79 ? 6.514 -1.211 -13.800 1.00 72.50 79 PRO A CA 1
ATOM 610 C C . PRO A 1 79 ? 7.585 -2.275 -14.076 1.00 72.50 79 PRO A C 1
ATOM 612 O O . PRO A 1 79 ? 7.347 -3.180 -14.871 1.00 72.50 79 PRO A O 1
ATOM 615 N N . ALA A 1 80 ? 8.755 -2.184 -13.431 1.00 68.75 80 ALA A N 1
ATOM 616 C CA . ALA A 1 80 ? 9.849 -3.138 -13.596 1.00 68.75 80 ALA A CA 1
ATOM 617 C C . ALA A 1 80 ? 10.788 -3.180 -12.380 1.00 68.75 80 ALA A C 1
ATOM 619 O O . ALA A 1 80 ? 10.915 -2.214 -11.623 1.00 68.75 80 ALA A O 1
ATOM 620 N N . ARG A 1 81 ? 11.534 -4.284 -12.274 1.00 64.50 81 ARG A N 1
ATOM 621 C CA . ARG A 1 81 ? 12.650 -4.501 -11.340 1.00 64.50 81 ARG A CA 1
ATOM 622 C C . ARG A 1 81 ? 13.748 -3.423 -11.410 1.00 64.50 81 ARG A C 1
ATOM 624 O O . ARG A 1 81 ? 14.451 -3.173 -10.441 1.00 64.50 81 ARG A O 1
ATOM 631 N N . GLU A 1 82 ? 13.919 -2.738 -12.526 1.00 58.66 82 GLU A N 1
ATOM 632 C CA . GLU A 1 82 ? 14.964 -1.708 -12.651 1.00 58.66 82 GLU A CA 1
ATOM 633 C C . GLU A 1 82 ? 14.584 -0.387 -11.952 1.00 58.66 82 GLU A C 1
ATOM 635 O O . GLU A 1 82 ? 15.462 0.376 -11.556 1.00 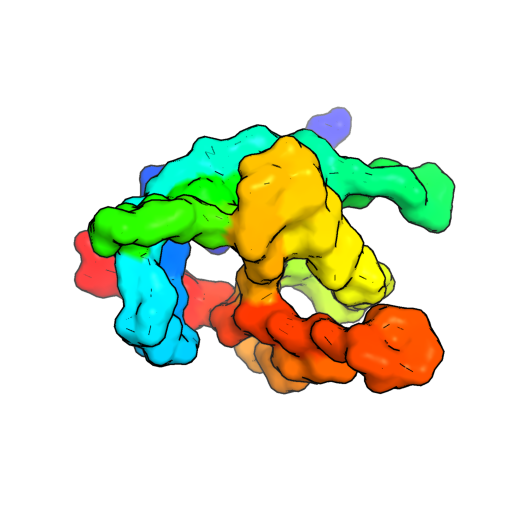58.66 82 GLU A O 1
ATOM 640 N N . GLU A 1 83 ? 13.295 -0.165 -11.666 1.00 65.31 83 GLU A N 1
ATOM 641 C CA . GLU A 1 83 ? 12.811 0.946 -10.828 1.00 65.31 83 GLU A CA 1
ATOM 642 C C . GLU A 1 83 ? 12.838 0.631 -9.315 1.00 65.31 83 GLU A C 1
ATOM 644 O O . GLU A 1 83 ? 12.356 1.415 -8.494 1.00 65.31 83 GLU A O 1
ATOM 649 N N . GLN A 1 84 ? 13.459 -0.485 -8.906 1.00 62.38 84 GLN A N 1
ATOM 650 C CA . GLN A 1 84 ? 13.568 -0.935 -7.508 1.00 62.38 84 GLN A CA 1
ATOM 651 C C . GLN A 1 84 ? 14.288 0.030 -6.568 1.00 62.38 84 GLN A C 1
ATOM 653 O O . GLN A 1 84 ? 14.128 -0.092 -5.355 1.00 62.38 84 GLN A O 1
ATOM 658 N N . ALA A 1 85 ? 15.022 1.024 -7.077 1.00 65.38 85 ALA A N 1
ATOM 659 C CA . ALA A 1 85 ? 15.518 2.119 -6.243 1.00 65.38 85 ALA A CA 1
ATOM 660 C C . ALA A 1 85 ? 14.374 2.802 -5.459 1.00 65.38 85 ALA A C 1
ATOM 662 O O . ALA A 1 85 ? 14.576 3.210 -4.315 1.00 65.38 85 ALA A O 1
ATOM 663 N N . ARG A 1 86 ? 13.148 2.826 -6.015 1.00 72.38 86 ARG A N 1
ATOM 664 C CA . ARG A 1 86 ? 11.929 3.291 -5.328 1.00 72.38 86 ARG A CA 1
ATOM 665 C C . ARG A 1 86 ? 11.575 2.458 -4.097 1.00 72.38 86 ARG A C 1
ATOM 667 O O . ARG A 1 86 ? 10.942 2.981 -3.186 1.00 72.38 86 ARG A O 1
ATOM 674 N N . ALA A 1 87 ? 11.986 1.192 -4.030 1.00 79.81 87 ALA A N 1
ATOM 675 C CA . ALA A 1 87 ? 11.653 0.303 -2.918 1.00 79.81 87 ALA A CA 1
ATOM 676 C C . ALA A 1 87 ? 12.261 0.757 -1.588 1.00 79.81 87 ALA A C 1
ATOM 678 O O . ALA A 1 87 ? 11.639 0.599 -0.540 1.00 79.81 87 ALA A O 1
ATOM 679 N N . TYR A 1 88 ? 13.423 1.417 -1.625 1.00 82.62 88 TYR A N 1
ATOM 680 C CA . TYR A 1 88 ? 14.007 2.045 -0.437 1.00 82.62 88 TYR A CA 1
ATOM 681 C C . TYR A 1 88 ? 13.149 3.191 0.121 1.00 82.62 88 TYR A C 1
ATOM 683 O O . TYR A 1 88 ? 13.283 3.530 1.294 1.00 82.62 88 TYR A O 1
ATOM 691 N N . LEU A 1 89 ? 12.251 3.765 -0.690 1.00 89.12 89 LEU A N 1
ATOM 692 C CA . LEU A 1 89 ? 11.325 4.826 -0.287 1.00 89.12 89 LEU A CA 1
ATOM 693 C C . LEU A 1 89 ? 9.978 4.288 0.215 1.00 89.12 89 LEU A C 1
ATOM 695 O O . LEU A 1 89 ? 9.218 5.037 0.824 1.00 89.12 89 LEU A O 1
ATOM 699 N N . TRP A 1 90 ? 9.671 3.003 0.015 1.00 92.38 90 TRP A N 1
ATOM 700 C CA . TRP A 1 90 ? 8.404 2.410 0.457 1.00 92.38 90 TRP A CA 1
ATOM 701 C C . TRP A 1 90 ? 8.127 2.577 1.958 1.00 92.38 90 TRP A C 1
ATOM 703 O O . TRP A 1 90 ? 7.008 2.976 2.299 1.00 92.38 90 TRP A O 1
ATOM 713 N N . PRO A 1 91 ? 9.106 2.369 2.866 1.00 93.19 91 PRO A N 1
ATOM 714 C CA . PRO A 1 91 ? 8.886 2.651 4.281 1.00 93.19 91 PRO A CA 1
ATOM 715 C C . PRO A 1 91 ? 8.500 4.114 4.523 1.00 93.19 91 PRO A C 1
ATOM 717 O O . PRO A 1 91 ? 7.671 4.402 5.385 1.00 93.19 91 PRO A O 1
ATOM 720 N N . CYS A 1 92 ? 9.065 5.043 3.744 1.00 93.44 92 CYS A N 1
ATOM 721 C CA . CYS A 1 92 ? 8.782 6.469 3.860 1.00 93.44 92 CYS A CA 1
ATOM 722 C C . CYS A 1 92 ? 7.349 6.801 3.438 1.00 93.44 92 CYS A C 1
ATOM 724 O O . CYS A 1 92 ? 6.713 7.598 4.120 1.00 93.44 92 CYS A O 1
ATOM 726 N N . TYR A 1 93 ? 6.813 6.182 2.381 1.00 95.38 93 TYR A N 1
ATOM 727 C CA . TYR A 1 93 ? 5.425 6.413 1.961 1.00 95.38 93 TYR A CA 1
ATOM 728 C C . TYR A 1 93 ? 4.425 6.020 3.049 1.00 95.38 93 TYR A C 1
ATOM 730 O O . TYR A 1 93 ? 3.553 6.816 3.392 1.00 95.38 93 TYR A O 1
ATOM 738 N N . ALA A 1 94 ? 4.579 4.826 3.633 1.00 95.31 94 ALA A N 1
ATOM 739 C CA . ALA A 1 94 ? 3.723 4.381 4.730 1.00 95.31 94 ALA A CA 1
ATOM 740 C C . ALA A 1 94 ? 3.883 5.286 5.962 1.00 95.31 94 ALA A C 1
ATOM 742 O O . ALA A 1 94 ? 2.892 5.751 6.521 1.00 95.31 94 ALA A O 1
ATOM 743 N N . ALA A 1 95 ? 5.124 5.594 6.356 1.00 94.94 95 ALA A N 1
ATOM 744 C CA . ALA A 1 95 ? 5.390 6.443 7.513 1.00 94.94 95 ALA A CA 1
ATOM 745 C C . ALA A 1 95 ? 4.816 7.860 7.351 1.00 94.94 95 ALA A C 1
ATOM 747 O O . ALA A 1 95 ? 4.207 8.377 8.285 1.00 94.94 95 ALA A O 1
ATOM 748 N N . LEU A 1 96 ? 4.975 8.482 6.178 1.00 96.81 96 LEU A N 1
ATOM 749 C CA . LEU A 1 96 ? 4.438 9.814 5.892 1.00 96.81 96 LEU A CA 1
ATOM 750 C C . LEU A 1 96 ? 2.915 9.818 5.882 1.00 96.81 96 LEU A C 1
ATOM 752 O O . LEU A 1 96 ? 2.322 10.695 6.509 1.00 96.81 96 LEU A O 1
ATOM 756 N N . LEU A 1 97 ? 2.295 8.820 5.249 1.00 97.31 97 LEU A N 1
ATOM 757 C CA . LEU A 1 97 ? 0.844 8.688 5.224 1.00 97.31 97 LEU A CA 1
ATOM 758 C C . LEU A 1 97 ? 0.284 8.573 6.645 1.00 97.31 97 LEU A C 1
ATOM 760 O O . LEU A 1 97 ? -0.606 9.333 7.022 1.00 97.31 97 LEU A O 1
ATOM 764 N N . GLY A 1 98 ? 0.852 7.676 7.456 1.00 95.62 98 GLY A N 1
ATOM 765 C CA . GLY A 1 98 ? 0.448 7.491 8.849 1.00 95.62 98 GLY A CA 1
ATOM 766 C C . GLY A 1 98 ? 0.677 8.735 9.708 1.00 95.62 98 GLY A C 1
ATOM 767 O O . GLY A 1 98 ? -0.202 9.122 10.476 1.00 95.62 98 GLY A O 1
ATOM 768 N N .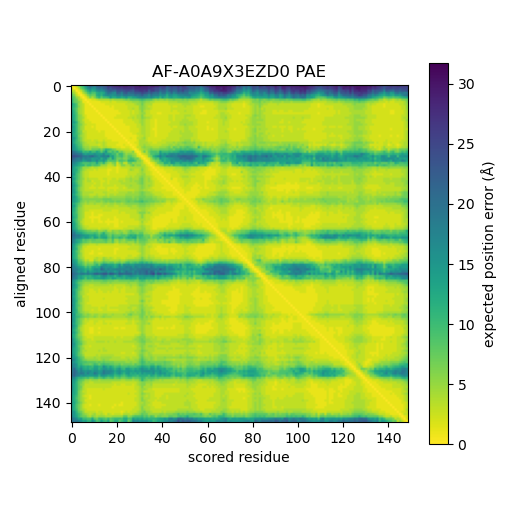 LEU A 1 99 ? 1.819 9.410 9.538 1.00 96.12 99 LEU A N 1
ATOM 769 C CA . LEU A 1 99 ? 2.145 10.650 10.245 1.00 96.12 99 LEU A CA 1
ATOM 770 C C . LEU A 1 99 ? 1.169 11.782 9.899 1.00 96.12 99 LEU A C 1
ATOM 772 O O . LEU A 1 99 ? 0.673 12.452 10.802 1.00 96.12 99 LEU A O 1
ATOM 776 N N . ARG A 1 100 ? 0.891 12.004 8.608 1.00 96.56 100 ARG A N 1
ATOM 777 C CA . ARG A 1 100 ? 0.039 13.107 8.130 1.00 96.56 100 ARG A CA 1
ATOM 778 C C . ARG A 1 100 ? -1.442 12.865 8.411 1.00 96.56 100 ARG A C 1
ATOM 780 O O . ARG A 1 100 ? -2.164 13.814 8.699 1.00 96.56 100 ARG A O 1
ATOM 787 N N . ARG A 1 101 ? -1.889 11.607 8.379 1.00 94.56 101 ARG A N 1
ATOM 788 C CA . ARG A 1 101 ? -3.283 11.225 8.655 1.00 94.56 101 ARG A CA 1
ATOM 789 C C . ARG A 1 101 ? -3.553 10.836 10.111 1.00 94.56 101 ARG A C 1
ATOM 791 O O . ARG A 1 101 ? -4.707 10.633 10.476 1.00 94.56 101 ARG A O 1
ATOM 798 N N . GLY A 1 102 ? -2.518 10.756 10.948 1.00 91.69 102 GLY A N 1
ATOM 799 C CA . GLY A 1 102 ? -2.642 10.512 12.385 1.00 91.69 102 GLY A CA 1
ATOM 800 C C . GLY A 1 102 ? -3.076 9.088 12.739 1.00 91.69 102 GLY A C 1
ATOM 801 O O . GLY A 1 102 ? -4.010 8.909 13.516 1.00 91.69 102 GLY A O 1
ATOM 802 N N . GLY A 1 103 ? -2.422 8.064 12.184 1.00 91.19 103 GLY A N 1
ATOM 803 C CA . GLY A 1 103 ? -2.766 6.673 12.486 1.00 91.19 103 GLY A CA 1
ATOM 804 C C . GLY A 1 103 ? -1.790 5.634 11.931 1.00 91.19 103 GLY A C 1
ATOM 805 O O . GLY A 1 103 ? -0.799 5.991 11.291 1.00 91.19 103 GLY A O 1
ATOM 806 N N . PRO A 1 104 ? -2.055 4.338 12.176 1.00 91.69 104 PRO A N 1
ATOM 807 C CA . PRO A 1 104 ? -1.254 3.259 11.617 1.00 91.69 104 PRO A CA 1
ATOM 808 C C . PRO A 1 104 ? -1.362 3.257 10.092 1.00 91.69 104 PRO A C 1
ATOM 810 O O . PRO A 1 104 ? -2.434 3.495 9.531 1.00 91.69 104 PRO A O 1
ATOM 813 N N . ALA A 1 105 ? -0.249 2.971 9.427 1.00 93.81 105 ALA A N 1
ATOM 814 C CA . ALA A 1 105 ? -0.190 2.913 7.979 1.00 93.81 105 ALA A CA 1
ATOM 815 C C . ALA A 1 105 ? 0.655 1.734 7.502 1.00 93.81 105 ALA A C 1
ATOM 817 O O . ALA A 1 105 ? 1.637 1.354 8.142 1.00 93.81 105 ALA A O 1
ATOM 818 N N . ALA A 1 106 ? 0.272 1.179 6.360 1.00 93.81 106 ALA A N 1
ATOM 819 C CA . ALA A 1 106 ? 0.964 0.093 5.687 1.00 93.81 106 ALA A CA 1
ATOM 820 C C . ALA A 1 106 ? 1.219 0.445 4.217 1.00 93.81 106 ALA A C 1
ATOM 822 O O . ALA A 1 106 ? 0.725 1.450 3.698 1.00 93.81 106 ALA A O 1
ATOM 823 N N . LEU A 1 107 ? 1.98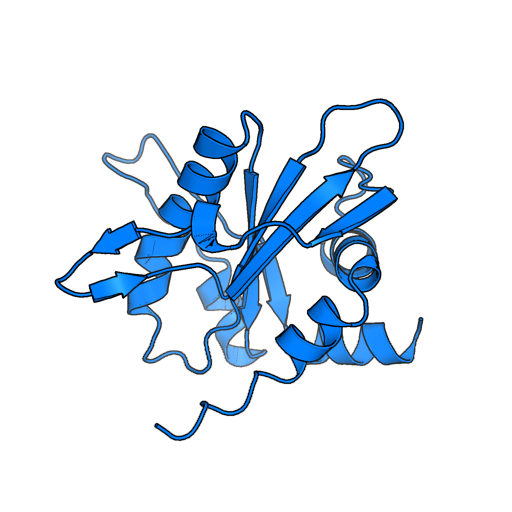8 -0.407 3.542 1.00 95.19 107 LEU A N 1
ATOM 824 C CA . LEU A 1 107 ? 2.197 -0.334 2.102 1.00 95.19 107 LEU A CA 1
ATOM 825 C C . LEU A 1 107 ? 1.843 -1.666 1.453 1.00 95.19 107 LEU A C 1
ATOM 827 O O . LEU A 1 107 ? 2.279 -2.717 1.925 1.00 95.19 107 LEU A O 1
ATOM 831 N N . LEU A 1 108 ? 1.110 -1.592 0.349 1.00 95.69 108 LEU A N 1
ATOM 832 C CA . LEU A 1 108 ? 0.846 -2.694 -0.561 1.00 95.69 108 LEU A CA 1
ATOM 833 C C . LEU A 1 108 ? 1.622 -2.486 -1.863 1.00 95.69 108 LEU A C 1
ATOM 835 O O . LEU A 1 108 ? 1.393 -1.518 -2.582 1.00 95.69 108 LEU A O 1
ATOM 839 N N . ALA A 1 109 ? 2.517 -3.416 -2.177 1.00 94.31 109 ALA A N 1
ATOM 840 C CA . ALA A 1 109 ? 3.184 -3.499 -3.464 1.00 94.31 109 ALA A CA 1
ATOM 841 C C . ALA A 1 109 ? 2.459 -4.500 -4.376 1.00 94.31 109 ALA A C 1
ATOM 843 O O . ALA A 1 109 ? 2.223 -5.651 -3.998 1.00 94.31 109 ALA A O 1
ATOM 844 N N . ILE A 1 110 ? 2.127 -4.055 -5.587 1.00 94.19 110 ILE A N 1
ATOM 845 C CA . ILE A 1 110 ? 1.503 -4.855 -6.640 1.00 94.19 110 ILE A CA 1
ATOM 846 C C . ILE A 1 110 ? 2.546 -5.078 -7.732 1.00 94.19 110 ILE A C 1
ATOM 848 O O . ILE A 1 110 ? 2.887 -4.169 -8.486 1.00 94.19 110 ILE A O 1
ATOM 852 N N . VAL A 1 111 ? 3.093 -6.288 -7.797 1.00 92.75 111 VAL A N 1
ATOM 853 C CA . VAL A 1 111 ? 4.276 -6.596 -8.622 1.00 92.75 111 VAL A CA 1
ATOM 854 C C . VAL A 1 111 ? 4.015 -7.741 -9.599 1.00 92.75 111 VAL A C 1
ATOM 856 O O . VAL A 1 111 ? 2.995 -8.424 -9.508 1.00 92.75 111 VAL A O 1
ATOM 859 N N . GLY A 1 112 ? 4.908 -7.946 -10.569 1.00 91.56 112 GLY A N 1
ATOM 860 C CA . GLY A 1 112 ? 4.889 -9.158 -11.395 1.00 91.56 112 GLY A CA 1
ATOM 861 C C . GLY A 1 112 ? 5.162 -10.414 -10.558 1.00 91.56 112 GLY A C 1
ATOM 862 O O . GLY A 1 112 ? 5.754 -10.324 -9.481 1.00 91.56 112 GLY A O 1
ATOM 863 N N . ASP A 1 113 ? 4.739 -11.587 -11.036 1.00 90.81 113 ASP A N 1
ATOM 864 C CA . ASP A 1 113 ? 4.890 -12.845 -10.288 1.00 90.81 113 ASP A CA 1
ATOM 865 C C . ASP A 1 113 ? 6.363 -13.156 -9.958 1.00 90.81 113 ASP A C 1
ATOM 867 O O . ASP A 1 113 ? 6.683 -13.497 -8.817 1.00 90.81 113 ASP A O 1
ATOM 871 N N . ASP A 1 114 ? 7.268 -12.922 -10.912 1.00 91.06 114 ASP A N 1
ATOM 872 C CA . ASP A 1 114 ? 8.713 -13.141 -10.751 1.00 91.06 114 ASP A CA 1
ATOM 873 C C . ASP A 1 114 ? 9.366 -12.192 -9.724 1.00 91.06 114 ASP A C 1
ATOM 875 O O . ASP A 1 114 ? 10.412 -12.503 -9.147 1.00 91.06 114 ASP A O 1
ATOM 879 N N . ASP A 1 115 ? 8.733 -11.050 -9.441 1.00 89.88 115 ASP A N 1
ATOM 880 C CA . ASP A 1 115 ? 9.234 -10.034 -8.512 1.00 89.88 115 ASP A CA 1
ATOM 881 C C . ASP A 1 115 ? 8.669 -10.185 -7.093 1.00 89.88 115 ASP A C 1
ATOM 883 O O . ASP A 1 115 ? 9.159 -9.549 -6.155 1.00 89.88 115 ASP A O 1
ATOM 887 N N . ALA A 1 116 ? 7.666 -11.044 -6.890 1.00 90.56 116 ALA A N 1
ATOM 888 C CA . ALA A 1 116 ? 6.950 -11.154 -5.621 1.00 90.56 116 ALA A CA 1
ATOM 889 C C . ALA A 1 116 ? 7.853 -11.577 -4.452 1.00 90.56 116 ALA A C 1
ATOM 891 O O . ALA A 1 116 ? 7.708 -11.080 -3.336 1.00 90.56 116 ALA A O 1
ATOM 892 N N . ALA A 1 117 ? 8.800 -12.488 -4.692 1.00 90.31 117 ALA A N 1
ATOM 893 C CA . ALA A 1 117 ? 9.746 -12.931 -3.668 1.00 90.31 117 ALA A CA 1
ATOM 894 C C . ALA A 1 117 ? 10.710 -11.811 -3.249 1.00 90.31 117 ALA A C 1
ATOM 896 O O . ALA A 1 117 ? 11.026 -11.675 -2.068 1.00 90.31 117 ALA A O 1
ATOM 897 N N . TRP A 1 118 ? 11.152 -10.996 -4.208 1.00 88.94 118 TRP A N 1
ATOM 898 C CA . TRP A 1 118 ? 11.999 -9.840 -3.934 1.00 88.94 118 TRP A CA 1
ATOM 899 C C . TRP A 1 118 ? 11.217 -8.747 -3.196 1.00 88.94 118 TRP A C 1
ATOM 901 O O . TRP A 1 118 ? 11.689 -8.241 -2.182 1.00 88.94 118 TRP A O 1
ATOM 911 N N . ALA A 1 119 ? 10.000 -8.434 -3.641 1.00 89.88 119 ALA A N 1
ATOM 912 C CA . ALA A 1 119 ? 9.197 -7.373 -3.044 1.00 89.88 119 ALA A CA 1
ATOM 913 C C . ALA A 1 119 ? 8.832 -7.666 -1.582 1.00 89.88 119 ALA A C 1
ATOM 915 O O . ALA A 1 119 ? 8.655 -6.736 -0.808 1.00 89.88 119 ALA A O 1
ATOM 916 N N . ARG A 1 120 ? 8.743 -8.945 -1.183 1.00 91.19 120 ARG A N 1
ATOM 917 C CA . ARG A 1 120 ? 8.448 -9.366 0.201 1.00 91.19 120 ARG A CA 1
ATOM 918 C C . ARG A 1 120 ? 9.628 -9.232 1.159 1.00 91.19 120 ARG A C 1
ATOM 920 O O . ARG A 1 120 ? 9.467 -9.506 2.346 1.00 91.19 120 ARG A O 1
ATOM 927 N N . GLN A 1 121 ? 10.812 -8.872 0.671 1.00 88.62 121 GLN A N 1
ATOM 928 C CA . GLN A 1 121 ? 11.987 -8.772 1.524 1.00 88.62 121 GLN A CA 1
ATOM 929 C C . GLN A 1 121 ? 11.790 -7.698 2.595 1.00 88.62 121 GLN A C 1
ATOM 931 O O . GLN A 1 121 ? 11.406 -6.563 2.314 1.00 88.62 121 GLN A O 1
ATOM 936 N N . THR A 1 122 ? 12.090 -8.063 3.839 1.00 88.88 122 THR A N 1
ATOM 937 C CA . THR A 1 122 ? 12.138 -7.121 4.951 1.00 88.88 122 THR A CA 1
ATOM 938 C C . THR A 1 122 ? 13.340 -6.196 4.789 1.00 88.88 122 THR A C 1
ATOM 940 O O . THR A 1 122 ? 14.478 -6.651 4.666 1.00 88.88 122 THR A O 1
ATOM 943 N N . VAL A 1 123 ? 13.095 -4.889 4.834 1.00 83.81 123 VAL A N 1
ATOM 944 C CA . VAL A 1 123 ? 14.127 -3.855 4.735 1.00 83.81 123 VAL A CA 1
ATOM 945 C C . VAL A 1 123 ? 14.423 -3.297 6.124 1.00 83.81 123 VAL A C 1
ATOM 947 O O . VAL A 1 123 ? 13.509 -3.001 6.895 1.00 83.81 123 VAL A O 1
ATOM 950 N N . ALA A 1 124 ? 15.705 -3.136 6.454 1.00 83.56 124 ALA A N 1
ATOM 951 C CA . ALA A 1 124 ? 16.123 -2.432 7.662 1.00 83.56 124 ALA A CA 1
ATOM 952 C C . ALA A 1 124 ? 15.990 -0.915 7.463 1.00 83.56 124 ALA A C 1
ATOM 954 O O . ALA A 1 124 ? 16.586 -0.336 6.555 1.00 83.56 124 ALA A O 1
ATOM 955 N N . CYS A 1 125 ? 15.238 -0.259 8.340 1.00 80.62 125 CYS A N 1
ATOM 956 C CA . CYS A 1 125 ? 15.063 1.186 8.354 1.00 80.62 125 CYS A CA 1
ATOM 957 C C . CYS A 1 125 ? 15.969 1.791 9.441 1.00 80.62 125 CYS A C 1
ATOM 959 O O . CYS A 1 125 ? 15.559 1.970 10.583 1.00 80.62 125 CYS A O 1
ATOM 961 N N . GLY A 1 126 ? 17.231 2.085 9.111 1.00 70.50 126 GLY A N 1
ATOM 962 C CA . GLY A 1 126 ? 18.214 2.647 10.053 1.00 70.50 126 GLY A CA 1
ATOM 963 C C . GLY A 1 126 ? 19.156 1.597 10.654 1.00 70.50 126 GLY A C 1
ATOM 964 O O . GLY A 1 126 ? 19.531 0.642 9.981 1.00 70.50 126 GLY A O 1
ATOM 965 N N . PHE A 1 127 ? 19.560 1.761 11.920 1.00 74.12 127 PHE A N 1
ATOM 966 C CA . PHE A 1 127 ? 20.549 0.900 12.600 1.00 74.12 127 PHE A CA 1
ATOM 967 C C . PHE A 1 127 ? 19.985 -0.468 13.056 1.00 74.12 127 PHE A C 1
ATOM 969 O O . PHE A 1 127 ? 20.270 -0.930 14.156 1.00 74.12 127 PHE A O 1
ATOM 976 N N . GLY A 1 128 ? 19.140 -1.106 12.239 1.00 68.88 128 GLY A N 1
ATOM 977 C CA . GLY A 1 128 ? 18.625 -2.469 12.455 1.00 68.88 128 GLY A CA 1
ATOM 978 C C . GLY A 1 128 ? 17.506 -2.631 13.495 1.00 68.88 128 GLY A C 1
ATOM 979 O O . GLY A 1 128 ? 16.904 -3.697 13.558 1.00 68.88 128 GLY A O 1
ATOM 980 N N . ALA A 1 129 ? 17.186 -1.599 14.281 1.00 76.56 129 ALA A N 1
ATOM 981 C CA . ALA A 1 129 ? 16.116 -1.652 15.287 1.00 76.56 129 ALA A CA 1
ATOM 982 C C . ALA A 1 129 ? 14.701 -1.512 14.697 1.00 76.56 129 ALA A C 1
ATOM 984 O O . ALA A 1 129 ? 13.726 -1.928 15.319 1.00 76.56 129 ALA A O 1
ATOM 985 N N . LEU A 1 130 ? 14.586 -0.919 13.508 1.00 83.38 130 LEU A N 1
ATOM 986 C CA . LEU A 1 130 ? 13.327 -0.766 12.791 1.00 83.38 130 LEU A CA 1
ATOM 987 C C . LEU A 1 130 ? 13.415 -1.555 11.495 1.00 83.38 130 LEU A C 1
ATOM 989 O O . LEU A 1 130 ? 14.390 -1.449 10.748 1.00 83.38 130 LEU A O 1
ATOM 993 N N . THR A 1 131 ? 12.385 -2.346 11.238 1.00 88.38 131 THR A N 1
ATOM 994 C CA . THR A 1 131 ? 12.250 -3.105 10.002 1.00 88.38 131 THR A CA 1
ATOM 995 C C . THR A 1 131 ? 10.916 -2.791 9.361 1.00 88.38 131 THR A C 1
ATOM 997 O O . THR A 1 131 ? 9.948 -2.436 10.034 1.00 88.38 131 THR A O 1
ATOM 1000 N N . PHE A 1 132 ? 10.879 -2.915 8.045 1.00 89.75 132 PHE A N 1
ATOM 1001 C CA . PHE A 1 132 ? 9.688 -2.711 7.252 1.00 89.75 132 PHE A CA 1
ATOM 1002 C C . PHE A 1 132 ? 9.511 -3.894 6.317 1.00 89.75 132 PHE A C 1
ATOM 1004 O O . PHE A 1 132 ? 10.430 -4.255 5.584 1.00 89.75 132 PHE A O 1
ATOM 1011 N N . THR A 1 133 ? 8.323 -4.488 6.344 1.00 91.44 133 THR A N 1
ATOM 1012 C CA . THR A 1 133 ? 7.938 -5.548 5.414 1.00 91.44 133 THR A CA 1
ATOM 1013 C C . THR A 1 133 ? 6.677 -5.086 4.695 1.00 91.44 133 THR A C 1
ATOM 1015 O O . THR A 1 133 ? 5.658 -4.891 5.363 1.00 91.44 133 THR A O 1
ATOM 1018 N N . PRO A 1 134 ? 6.724 -4.860 3.374 1.00 92.69 134 PRO A N 1
ATOM 1019 C CA . PRO A 1 134 ? 5.539 -4.478 2.626 1.00 92.69 134 PRO A CA 1
ATOM 1020 C C . PRO A 1 134 ? 4.584 -5.667 2.493 1.00 92.69 134 PRO A C 1
ATOM 1022 O O . PRO A 1 134 ? 4.990 -6.831 2.468 1.00 92.69 134 PRO A O 1
ATOM 1025 N N . LEU A 1 135 ? 3.302 -5.362 2.341 1.00 94.31 135 LEU A N 1
ATOM 1026 C CA . LEU A 1 135 ? 2.334 -6.322 1.831 1.00 94.31 135 LEU A CA 1
ATOM 1027 C C . LEU A 1 135 ? 2.566 -6.485 0.337 1.00 94.31 135 LEU A C 1
ATOM 1029 O O . LEU A 1 135 ? 2.811 -5.502 -0.357 1.00 94.31 135 LEU A O 1
ATOM 1033 N N . VAL A 1 136 ? 2.481 -7.712 -0.167 1.00 93.81 136 VAL A N 1
ATOM 1034 C CA . VAL A 1 136 ? 2.780 -7.988 -1.575 1.00 93.81 136 VAL A CA 1
ATOM 1035 C C . VAL A 1 136 ? 1.748 -8.921 -2.168 1.00 93.81 136 VAL A C 1
ATOM 1037 O O . VAL A 1 136 ? 1.630 -10.078 -1.750 1.00 93.81 136 VAL A O 1
ATOM 1040 N N . ILE A 1 137 ? 1.084 -8.431 -3.208 1.00 94.94 137 ILE A N 1
ATOM 1041 C CA . ILE A 1 137 ? 0.241 -9.225 -4.098 1.00 94.94 137 ILE A CA 1
ATOM 1042 C C . ILE A 1 137 ? 0.798 -9.151 -5.515 1.00 94.94 137 ILE A C 1
ATOM 1044 O O . ILE A 1 137 ? 1.499 -8.203 -5.877 1.00 94.94 137 ILE A O 1
ATOM 1048 N N . THR A 1 138 ? 0.497 -10.162 -6.321 1.00 94.06 138 THR A N 1
ATOM 1049 C CA . THR A 1 138 ? 0.893 -10.142 -7.726 1.00 94.06 138 THR A CA 1
ATOM 1050 C C . THR A 1 138 ? -0.195 -9.503 -8.576 1.00 94.06 138 THR A C 1
ATOM 1052 O O . THR A 1 138 ? -1.382 -9.554 -8.241 1.00 94.06 138 THR A O 1
ATOM 1055 N N . ARG A 1 139 ? 0.212 -8.890 -9.689 1.00 93.50 139 ARG A N 1
ATOM 1056 C CA . ARG A 1 139 ? -0.698 -8.303 -10.681 1.00 93.50 139 ARG A CA 1
ATOM 1057 C C . ARG A 1 139 ? -1.720 -9.334 -11.163 1.00 93.50 139 ARG A C 1
ATOM 1059 O O . ARG A 1 139 ? -2.909 -9.038 -11.185 1.00 93.50 139 ARG A O 1
ATOM 1066 N N . ALA A 1 140 ? -1.263 -10.546 -11.484 1.00 93.56 140 ALA A N 1
ATOM 1067 C CA . ALA A 1 140 ? -2.119 -11.637 -11.943 1.00 93.56 140 ALA A CA 1
ATOM 1068 C C . ALA A 1 140 ? -3.175 -12.024 -10.895 1.00 93.56 140 ALA A C 1
ATOM 1070 O O . ALA A 1 140 ? -4.352 -12.139 -11.229 1.00 93.56 140 ALA A O 1
ATOM 1071 N N . ALA A 1 141 ? -2.782 -12.149 -9.623 1.00 94.25 141 ALA A N 1
ATOM 1072 C CA . ALA A 1 141 ? -3.709 -12.488 -8.545 1.00 94.25 141 ALA A CA 1
ATOM 1073 C C . ALA A 1 141 ? -4.781 -11.407 -8.324 1.00 94.25 141 ALA A C 1
ATOM 1075 O O . ALA A 1 141 ? -5.942 -11.732 -8.087 1.00 94.25 141 ALA A O 1
ATOM 1076 N N . LEU A 1 142 ? -4.407 -10.126 -8.417 1.00 94.25 142 LEU A N 1
ATOM 1077 C CA . LEU A 1 142 ? -5.361 -9.025 -8.271 1.00 94.25 142 LEU A CA 1
ATOM 1078 C C . LEU A 1 142 ? -6.346 -8.950 -9.445 1.00 94.25 142 LEU A C 1
ATOM 1080 O O . LEU A 1 142 ? -7.529 -8.704 -9.230 1.00 94.25 142 LEU A O 1
ATOM 1084 N N . LEU A 1 143 ? -5.868 -9.164 -10.673 1.00 93.44 143 LEU A N 1
ATOM 1085 C CA . LEU A 1 143 ? -6.723 -9.177 -11.861 1.00 93.44 143 LEU A CA 1
ATOM 1086 C C . LEU A 1 143 ? -7.732 -10.328 -11.806 1.00 93.44 143 LEU A C 1
ATOM 1088 O O . LEU A 1 143 ? -8.917 -10.080 -11.997 1.00 93.44 143 LEU A O 1
ATOM 1092 N N . ALA A 1 144 ? -7.286 -11.539 -11.455 1.00 92.75 144 ALA A N 1
ATOM 1093 C CA . ALA A 1 144 ? -8.172 -12.690 -11.276 1.00 92.75 144 ALA A CA 1
ATOM 1094 C C . ALA A 1 144 ? -9.247 -12.421 -10.207 1.00 92.75 144 ALA A C 1
ATOM 1096 O O . ALA A 1 144 ? -10.423 -12.694 -10.419 1.00 92.75 144 ALA A O 1
ATOM 1097 N N . LEU A 1 145 ? -8.869 -11.793 -9.087 1.00 91.44 145 LEU A N 1
ATOM 1098 C CA . LEU A 1 145 ? -9.826 -11.405 -8.050 1.00 91.44 145 LEU A CA 1
ATOM 1099 C C . LEU A 1 145 ? -10.879 -10.405 -8.559 1.00 91.44 145 LEU A C 1
ATOM 1101 O O . LEU A 1 145 ? -12.022 -10.444 -8.119 1.00 91.44 145 LEU A O 1
ATOM 1105 N N . GLY A 1 146 ? -10.501 -9.506 -9.470 1.00 86.06 146 GLY A N 1
ATOM 1106 C CA . GLY A 1 146 ? -11.418 -8.540 -10.076 1.00 86.06 146 GLY A CA 1
ATOM 1107 C C . GLY A 1 146 ? -12.437 -9.154 -11.041 1.00 86.06 146 GLY A C 1
ATOM 1108 O O . GLY A 1 146 ? -13.453 -8.513 -11.303 1.00 86.06 146 GLY A O 1
ATOM 1109 N N . GLU A 1 147 ? -12.181 -10.358 -11.560 1.00 85.44 147 GLU A N 1
ATOM 1110 C CA . GLU A 1 147 ? -13.118 -11.119 -12.400 1.00 85.44 147 GLU A CA 1
ATOM 1111 C C . GLU A 1 147 ? -14.146 -11.904 -11.564 1.00 85.44 147 GLU A C 1
ATOM 1113 O O . GLU A 1 147 ? -15.259 -12.143 -12.030 1.00 85.44 147 GLU A O 1
ATOM 1118 N N . ASP A 1 148 ? -13.793 -12.258 -10.324 1.00 72.38 148 ASP A N 1
ATOM 1119 C CA . ASP A 1 148 ? -14.609 -13.074 -9.411 1.00 72.38 1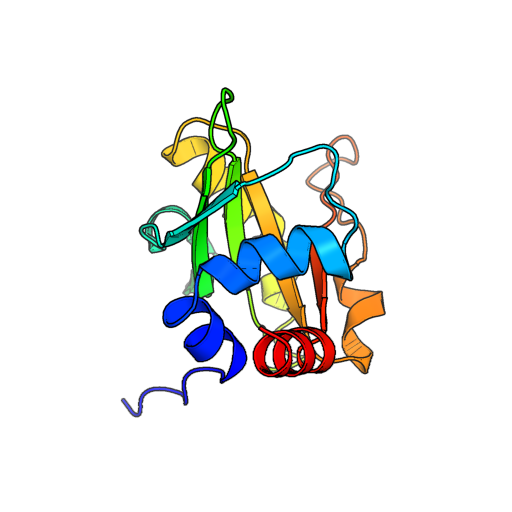48 ASP A CA 1
ATOM 1120 C C . ASP A 1 148 ? -15.614 -12.269 -8.554 1.00 72.38 148 ASP A C 1
ATOM 1122 O O . ASP A 1 148 ? -16.485 -12.863 -7.910 1.00 72.38 148 ASP A O 1
ATOM 1126 N N . VAL A 1 149 ? -15.486 -10.935 -8.508 1.00 60.66 149 VAL A N 1
ATOM 1127 C CA . VAL A 1 149 ? -16.300 -10.005 -7.689 1.00 60.66 149 VAL A CA 1
ATOM 1128 C C . VAL A 1 149 ? -17.128 -9.093 -8.576 1.00 60.66 149 VAL A C 1
ATOM 1130 O O . VAL A 1 149 ? -18.318 -8.885 -8.264 1.00 60.66 149 VAL A O 1
#

Organism: NCBI:txid889268